Protein AF-A0A1A8GA70-F1 (afd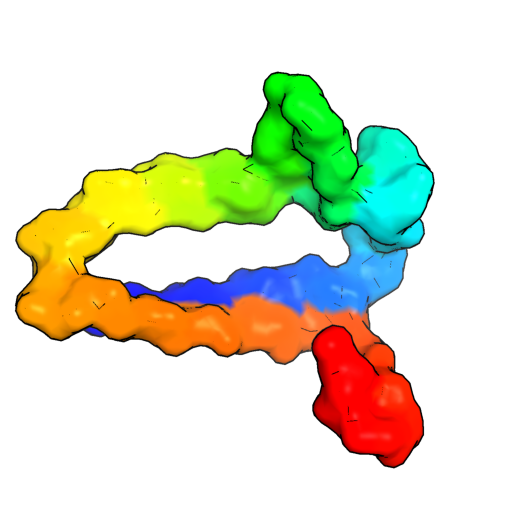b_monomer_lite)

Structure (mmCIF, N/CA/C/O backbone):
data_AF-A0A1A8GA70-F1
#
_entry.id   AF-A0A1A8GA70-F1
#
loop_
_atom_site.group_PDB
_atom_site.id
_atom_site.type_symbol
_atom_site.label_atom_id
_atom_site.label_alt_id
_atom_site.label_comp_id
_atom_site.label_asym_id
_atom_site.label_entity_id
_atom_site.label_seq_id
_atom_site.pdbx_PDB_ins_code
_atom_site.Cartn_x
_atom_site.Cartn_y
_atom_site.Cartn_z
_atom_site.occupancy
_atom_site.B_iso_or_equiv
_atom_site.auth_seq_id
_atom_site.auth_comp_id
_atom_site.auth_asym_id
_atom_site.auth_atom_id
_atom_site.pdbx_PDB_model_num
ATOM 1 N N . ILE A 1 1 ? -16.666 -2.579 13.059 1.00 74.88 1 ILE A N 1
ATOM 2 C CA . ILE A 1 1 ? -16.465 -2.645 11.586 1.00 74.88 1 ILE A CA 1
ATOM 3 C C . ILE A 1 1 ? -15.334 -3.634 11.343 1.00 74.88 1 ILE A C 1
ATOM 5 O O . ILE A 1 1 ? -14.593 -3.847 12.283 1.00 74.88 1 ILE A O 1
ATOM 9 N N . ASN A 1 2 ? -15.258 -4.297 10.186 1.00 77.69 2 ASN A N 1
ATOM 10 C CA . ASN A 1 2 ? -14.094 -5.113 9.832 1.00 77.69 2 ASN A CA 1
ATOM 11 C C . ASN A 1 2 ? -13.507 -4.541 8.542 1.00 77.69 2 ASN A C 1
ATOM 13 O O . ASN A 1 2 ? -14.235 -4.375 7.559 1.00 77.69 2 ASN A O 1
ATOM 17 N N . PHE A 1 3 ? -12.235 -4.154 8.577 1.00 83.12 3 PHE A N 1
ATOM 18 C CA . PHE A 1 3 ? -11.576 -3.470 7.470 1.00 83.12 3 PHE A CA 1
ATOM 19 C C . PHE A 1 3 ? -10.467 -4.331 6.888 1.00 83.12 3 PHE A C 1
ATOM 21 O O . PHE A 1 3 ? -9.534 -4.727 7.577 1.00 83.12 3 PHE A O 1
ATOM 28 N N . THR A 1 4 ? -10.589 -4.614 5.595 1.00 89.31 4 THR A N 1
ATOM 29 C CA . THR A 1 4 ? -9.610 -5.374 4.819 1.00 89.31 4 THR A CA 1
ATOM 30 C C . THR A 1 4 ? -9.033 -4.480 3.733 1.00 89.31 4 THR A C 1
ATOM 32 O O . THR A 1 4 ? -9.768 -3.750 3.066 1.00 89.31 4 THR A O 1
ATOM 35 N N . VAL A 1 5 ? -7.722 -4.572 3.527 1.00 91.88 5 VAL A N 1
ATOM 36 C CA . VAL A 1 5 ? -6.991 -3.841 2.488 1.00 91.88 5 VAL A CA 1
ATOM 37 C C . VAL A 1 5 ? -6.458 -4.819 1.451 1.00 91.88 5 VAL A C 1
ATOM 39 O O . VAL A 1 5 ? -5.934 -5.873 1.806 1.00 91.88 5 VAL A O 1
ATOM 42 N N . ALA A 1 6 ? -6.519 -4.439 0.174 1.00 94.62 6 ALA A N 1
ATOM 43 C CA . ALA A 1 6 ? -5.810 -5.119 -0.904 1.00 94.62 6 ALA A CA 1
ATOM 44 C C . ALA A 1 6 ? -4.958 -4.121 -1.705 1.00 94.62 6 ALA A C 1
ATOM 46 O O . ALA A 1 6 ? -5.469 -3.095 -2.155 1.00 94.62 6 ALA A O 1
ATOM 47 N N . ILE A 1 7 ? -3.672 -4.424 -1.884 1.00 95.88 7 ILE A N 1
ATOM 48 C CA . ILE A 1 7 ? -2.708 -3.596 -2.619 1.00 95.88 7 ILE A CA 1
ATOM 49 C C . ILE A 1 7 ? -2.431 -4.225 -3.989 1.00 95.88 7 ILE A C 1
ATOM 51 O O . ILE A 1 7 ? -2.151 -5.421 -4.099 1.00 95.88 7 ILE A O 1
ATOM 55 N N . ASP A 1 8 ? -2.506 -3.400 -5.031 1.00 96.00 8 ASP A N 1
ATOM 56 C CA . ASP A 1 8 ? -2.198 -3.775 -6.409 1.00 96.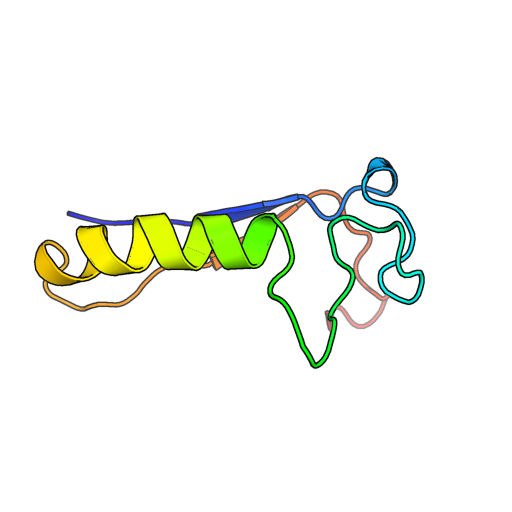00 8 ASP A CA 1
ATOM 57 C C . ASP A 1 8 ? -0.684 -3.700 -6.662 1.00 96.00 8 ASP A C 1
ATOM 59 O O . ASP A 1 8 ? -0.102 -2.620 -6.638 1.00 96.00 8 ASP A O 1
ATOM 63 N N . PHE A 1 9 ? -0.054 -4.837 -6.944 1.00 94.81 9 PHE A N 1
ATOM 64 C CA . PHE A 1 9 ? 1.362 -4.969 -7.298 1.00 94.81 9 PHE A CA 1
ATOM 65 C C . PHE A 1 9 ? 1.580 -5.327 -8.780 1.00 94.81 9 PHE A C 1
ATOM 67 O O . PHE A 1 9 ? 2.612 -5.894 -9.148 1.00 94.81 9 PHE A O 1
ATOM 74 N N . THR A 1 10 ? 0.619 -5.018 -9.654 1.00 94.94 10 THR A N 1
ATOM 75 C CA . THR A 1 10 ? 0.782 -5.155 -11.106 1.00 94.94 10 THR A CA 1
ATOM 76 C C . THR A 1 10 ? 1.898 -4.256 -11.638 1.00 94.94 10 THR A C 1
ATOM 78 O O . THR A 1 10 ? 2.181 -3.173 -11.117 1.00 94.94 10 THR A O 1
ATOM 81 N N . ALA A 1 11 ? 2.510 -4.689 -12.742 1.00 93.06 11 ALA A N 1
ATOM 82 C CA . ALA A 1 11 ? 3.651 -4.010 -13.354 1.00 93.06 11 ALA A CA 1
ATOM 83 C C . ALA A 1 11 ? 3.359 -2.575 -13.843 1.00 93.06 11 ALA A C 1
ATOM 85 O O . ALA A 1 11 ? 4.296 -1.794 -14.006 1.00 93.06 11 ALA A O 1
ATOM 86 N N . SER A 1 12 ? 2.092 -2.195 -14.055 1.00 95.62 12 SER A N 1
ATOM 87 C CA . SER A 1 12 ? 1.707 -0.830 -14.451 1.00 95.62 12 SER A CA 1
ATOM 88 C C . SER A 1 12 ? 2.048 0.231 -13.404 1.00 95.62 12 SER A C 1
ATOM 90 O O . SER A 1 12 ? 2.175 1.399 -13.756 1.00 95.62 12 SER A O 1
ATOM 92 N N . ASN A 1 13 ? 2.267 -0.165 -12.147 1.00 94.94 13 ASN A N 1
ATOM 93 C CA . ASN A 1 13 ? 2.730 0.726 -11.082 1.00 94.94 13 ASN A CA 1
ATOM 94 C C . ASN A 1 13 ? 4.210 1.127 -11.212 1.00 94.94 13 ASN A C 1
ATOM 96 O O . ASN A 1 13 ? 4.693 1.968 -10.450 1.00 94.94 13 ASN A O 1
ATOM 100 N N . GLY A 1 14 ? 4.944 0.535 -12.158 1.00 93.94 14 GLY A N 1
ATOM 101 C CA . GLY A 1 14 ? 6.371 0.770 -12.352 1.00 93.94 14 GLY A CA 1
ATOM 102 C C . GLY A 1 14 ? 7.249 -0.004 -11.368 1.00 93.94 14 GLY A C 1
ATOM 103 O O . GLY A 1 14 ? 6.771 -0.720 -10.491 1.00 93.94 14 GLY A O 1
ATOM 104 N N . ASN A 1 15 ? 8.565 0.120 -11.538 1.00 93.38 15 ASN A N 1
ATOM 105 C CA . ASN A 1 15 ? 9.532 -0.546 -10.670 1.00 93.38 15 ASN A CA 1
ATOM 106 C C . ASN A 1 15 ? 9.669 0.233 -9.343 1.00 93.38 15 ASN A C 1
ATOM 108 O O . ASN A 1 15 ? 10.067 1.396 -9.409 1.00 93.38 15 ASN A O 1
ATOM 112 N N . PRO A 1 16 ? 9.442 -0.377 -8.161 1.00 93.81 16 PRO A N 1
ATOM 113 C CA . PRO A 1 16 ? 9.514 0.312 -6.866 1.00 93.81 16 PRO A CA 1
ATOM 114 C C . PRO A 1 16 ? 10.861 0.979 -6.550 1.00 93.81 16 PRO A C 1
ATOM 116 O O . PRO A 1 16 ? 10.925 1.843 -5.682 1.00 93.81 16 PRO A O 1
ATOM 119 N N . SER A 1 17 ? 11.952 0.605 -7.228 1.00 93.94 17 SER A N 1
ATOM 120 C CA . SER A 1 17 ? 13.255 1.277 -7.103 1.00 93.94 17 SER A CA 1
ATOM 121 C C . SER A 1 17 ? 13.341 2.602 -7.871 1.00 93.94 17 SER A C 1
ATOM 123 O O . SER A 1 17 ? 14.315 3.336 -7.712 1.00 93.94 17 SER A O 1
ATOM 125 N N . GLN A 1 18 ? 12.363 2.910 -8.725 1.00 95.25 18 GLN A N 1
ATOM 126 C CA . GLN A 1 18 ? 12.324 4.132 -9.523 1.00 95.25 18 GLN A CA 1
ATOM 127 C C . GLN A 1 18 ? 11.421 5.182 -8.862 1.00 95.25 18 GLN A C 1
ATOM 129 O O . GLN A 1 18 ? 10.286 4.852 -8.523 1.00 95.25 18 GLN A O 1
ATOM 134 N N . PRO A 1 19 ? 11.851 6.456 -8.765 1.00 93.25 19 PRO A N 1
ATOM 135 C CA . PRO A 1 19 ? 11.049 7.534 -8.175 1.00 93.25 19 PRO A CA 1
ATOM 136 C C . PRO A 1 19 ? 9.700 7.801 -8.852 1.00 93.25 19 PRO A C 1
ATOM 138 O O . PRO A 1 19 ? 8.837 8.448 -8.274 1.00 93.25 19 PRO A O 1
ATOM 141 N N . THR A 1 20 ? 9.525 7.335 -10.087 1.00 93.94 20 THR A N 1
ATOM 142 C CA . THR A 1 20 ? 8.286 7.458 -10.864 1.00 93.94 20 THR A CA 1
ATOM 143 C C . THR A 1 20 ? 7.256 6.374 -10.545 1.00 93.94 20 THR A C 1
ATOM 145 O O . THR A 1 20 ? 6.142 6.438 -11.057 1.00 93.94 20 THR A O 1
ATOM 148 N N . SER A 1 21 ? 7.613 5.356 -9.758 1.00 95.81 21 SER A N 1
ATOM 149 C CA . SER A 1 21 ? 6.698 4.277 -9.400 1.00 95.81 21 SER A CA 1
ATOM 150 C C . SER A 1 21 ? 5.715 4.708 -8.318 1.00 95.81 21 SER A C 1
ATOM 152 O O . SER A 1 21 ? 6.098 5.339 -7.335 1.00 95.81 21 SER A O 1
ATOM 154 N N . LEU A 1 22 ? 4.468 4.253 -8.439 1.00 94.75 22 LEU A N 1
ATOM 155 C CA . LEU A 1 22 ? 3.449 4.416 -7.397 1.00 94.75 22 LEU A CA 1
ATOM 156 C C . LEU A 1 22 ? 3.788 3.636 -6.114 1.00 94.75 22 LEU A C 1
ATOM 158 O O . LEU A 1 22 ? 3.252 3.930 -5.051 1.00 94.75 22 LEU A O 1
ATOM 162 N N . HIS A 1 23 ? 4.717 2.679 -6.199 1.00 96.12 23 HIS A N 1
ATOM 163 C CA . HIS A 1 23 ? 5.254 1.927 -5.062 1.00 96.12 23 HIS A CA 1
ATOM 164 C C . HIS A 1 23 ? 6.592 2.464 -4.548 1.00 96.12 23 HIS A C 1
ATOM 166 O O . HIS A 1 23 ? 7.175 1.868 -3.643 1.00 96.12 23 HIS A O 1
ATOM 172 N N . TYR A 1 24 ? 7.103 3.576 -5.088 1.00 96.19 24 TYR A N 1
ATOM 173 C CA . TYR A 1 24 ? 8.389 4.124 -4.663 1.00 96.19 24 TYR A CA 1
ATOM 174 C C . TYR A 1 24 ? 8.376 4.495 -3.177 1.00 96.19 24 TYR A C 1
ATOM 176 O O . TYR A 1 24 ? 7.535 5.264 -2.719 1.00 96.19 24 TYR A O 1
ATOM 184 N N . MET A 1 25 ? 9.321 3.964 -2.405 1.00 94.75 25 MET A N 1
ATOM 185 C CA . MET A 1 25 ? 9.451 4.279 -0.980 1.00 94.75 25 MET A CA 1
ATOM 186 C C . MET A 1 25 ? 10.457 5.414 -0.787 1.00 94.75 25 MET A C 1
ATOM 188 O O . MET A 1 25 ? 11.650 5.185 -0.588 1.00 94.75 25 MET A O 1
ATOM 192 N N . SER A 1 26 ? 9.969 6.653 -0.864 1.00 92.81 26 SER A N 1
ATOM 193 C CA . SER A 1 26 ? 10.777 7.839 -0.568 1.00 92.81 26 SER A CA 1
ATOM 194 C C . SER A 1 26 ? 11.051 7.950 0.940 1.00 92.81 26 SER A C 1
ATOM 196 O O . SER A 1 26 ? 10.141 7.739 1.743 1.00 92.81 26 SER A O 1
ATOM 198 N N . PRO A 1 27 ? 12.265 8.351 1.364 1.00 92.38 27 PRO A N 1
ATOM 199 C CA . PRO A 1 27 ? 12.550 8.623 2.774 1.00 92.38 27 PRO A CA 1
ATOM 200 C C . PRO A 1 27 ? 11.886 9.913 3.285 1.00 92.38 27 PRO A C 1
ATOM 202 O O . PRO A 1 27 ? 11.889 10.167 4.487 1.00 92.38 27 PRO A O 1
ATOM 205 N N . TYR A 1 28 ? 11.336 10.740 2.388 1.00 93.88 28 TYR A N 1
ATOM 206 C CA . TYR A 1 28 ? 10.770 12.050 2.722 1.00 93.88 28 TYR A CA 1
ATOM 207 C C . TYR A 1 28 ? 9.246 12.115 2.587 1.00 93.88 28 TYR A C 1
ATOM 209 O O . TYR A 1 28 ? 8.621 12.978 3.200 1.00 93.88 28 TYR A O 1
ATOM 217 N N . GLN A 1 29 ? 8.641 11.241 1.778 1.00 92.88 29 GLN A N 1
ATOM 218 C CA . GLN A 1 29 ? 7.216 11.300 1.457 1.00 92.88 29 GLN A CA 1
ATOM 219 C C . GLN A 1 29 ? 6.616 9.898 1.327 1.00 92.88 29 GLN A C 1
ATOM 221 O O . GLN A 1 29 ? 7.249 8.983 0.807 1.00 92.88 29 GLN A O 1
ATOM 226 N N . LEU A 1 30 ? 5.371 9.748 1.777 1.00 94.12 30 LEU A N 1
ATOM 227 C CA . LEU A 1 30 ? 4.578 8.549 1.522 1.00 94.12 30 LEU A CA 1
ATOM 228 C C . LEU A 1 30 ? 4.196 8.471 0.040 1.00 94.12 30 LEU A C 1
ATOM 230 O O . LEU A 1 30 ? 3.871 9.490 -0.565 1.00 94.12 30 LEU A O 1
ATOM 234 N N . ASN A 1 31 ? 4.192 7.264 -0.521 1.00 95.62 31 ASN A N 1
ATOM 235 C CA . ASN A 1 31 ? 3.593 7.038 -1.833 1.00 95.62 31 ASN A CA 1
ATOM 236 C C . ASN A 1 31 ? 2.061 7.031 -1.759 1.00 95.62 31 ASN A C 1
ATOM 238 O O . ASN A 1 31 ? 1.480 7.018 -0.670 1.00 95.62 31 ASN A O 1
ATOM 242 N N . ASP A 1 32 ? 1.413 7.004 -2.920 1.00 92.62 32 ASP A N 1
ATOM 243 C CA . ASP A 1 32 ? -0.043 7.107 -3.023 1.00 92.62 32 ASP A CA 1
ATOM 244 C C . ASP A 1 32 ? -0.770 5.988 -2.260 1.00 92.62 32 ASP A C 1
ATOM 246 O O . ASP A 1 32 ? -1.763 6.245 -1.573 1.00 92.62 32 ASP A O 1
ATOM 250 N N . TYR A 1 33 ? -0.238 4.759 -2.288 1.00 96.50 33 TYR A N 1
ATOM 251 C CA . TYR A 1 33 ? -0.788 3.639 -1.519 1.00 96.50 33 TYR A CA 1
ATOM 252 C C . TYR A 1 33 ? -0.677 3.870 -0.009 1.00 96.50 33 TYR A C 1
ATOM 254 O O . TYR A 1 33 ? -1.649 3.687 0.724 1.00 96.50 33 TYR A O 1
ATOM 262 N N . ALA A 1 34 ? 0.489 4.299 0.471 1.00 94.88 34 ALA A N 1
ATOM 263 C CA . ALA A 1 34 ? 0.729 4.554 1.886 1.00 94.88 34 ALA A CA 1
ATOM 264 C C . ALA A 1 34 ? -0.066 5.767 2.397 1.00 94.88 34 ALA A C 1
ATOM 266 O O . ALA A 1 34 ? -0.566 5.748 3.523 1.00 94.88 34 ALA A O 1
ATOM 267 N N . MET A 1 35 ? -0.240 6.798 1.566 1.00 96.00 35 MET A N 1
ATOM 268 C CA . MET A 1 35 ? -1.115 7.932 1.862 1.00 96.00 35 MET A CA 1
ATOM 269 C C . MET A 1 35 ? -2.570 7.490 2.018 1.00 96.00 35 MET A C 1
ATOM 271 O O . MET A 1 35 ? -3.208 7.849 3.008 1.00 96.00 35 MET A O 1
ATOM 275 N N . ALA A 1 36 ? -3.086 6.691 1.080 1.00 95.19 36 ALA A N 1
ATOM 276 C CA . ALA A 1 36 ? -4.452 6.178 1.140 1.00 95.19 36 ALA A CA 1
ATOM 277 C C . ALA A 1 36 ? -4.669 5.298 2.379 1.00 95.19 36 ALA A C 1
ATOM 279 O O . ALA A 1 36 ? -5.645 5.480 3.108 1.00 95.19 36 ALA A O 1
ATOM 280 N N . LEU A 1 37 ? -3.726 4.394 2.660 1.00 94.56 37 LEU A N 1
ATOM 281 C CA . LEU A 1 37 ? -3.753 3.536 3.843 1.00 94.56 37 LEU A CA 1
ATOM 282 C C . LEU A 1 37 ? -3.804 4.336 5.135 1.00 94.56 37 LEU A C 1
ATOM 284 O O . LEU A 1 37 ? -4.609 4.030 6.011 1.00 94.56 37 LEU A O 1
ATOM 288 N N . ARG A 1 38 ? -2.974 5.374 5.243 1.00 93.75 38 ARG A N 1
ATOM 289 C CA . ARG A 1 38 ? -2.958 6.245 6.412 1.00 93.75 38 ARG A CA 1
ATOM 290 C C . ARG A 1 38 ? -4.276 6.997 6.564 1.00 93.75 38 ARG A C 1
ATOM 292 O O . ARG A 1 38 ? -4.868 6.938 7.631 1.00 93.75 38 ARG A O 1
ATOM 299 N N . ALA A 1 39 ? -4.752 7.651 5.507 1.00 93.94 39 ALA A N 1
ATOM 300 C CA . ALA A 1 39 ? -5.970 8.457 5.562 1.00 93.94 39 ALA A CA 1
ATOM 301 C C . ALA A 1 39 ? -7.206 7.628 5.949 1.00 93.94 39 ALA A C 1
ATOM 303 O O . ALA A 1 39 ? -8.028 8.066 6.750 1.00 93.94 39 ALA A O 1
ATOM 304 N N . VAL A 1 40 ? -7.332 6.417 5.401 1.00 92.50 40 VAL A N 1
ATOM 305 C CA . VAL A 1 40 ? -8.457 5.522 5.702 1.00 92.50 40 VAL A CA 1
ATOM 306 C C . VAL A 1 40 ? -8.276 4.847 7.062 1.00 92.50 40 VAL A C 1
ATOM 308 O O . VAL A 1 40 ? -9.214 4.804 7.859 1.00 92.50 40 VAL A O 1
ATOM 311 N N . GLY A 1 41 ? -7.071 4.350 7.349 1.00 91.81 41 GLY A N 1
ATOM 312 C CA . GLY A 1 41 ? -6.746 3.662 8.595 1.00 91.81 41 GLY A CA 1
ATOM 313 C C . GLY A 1 41 ? -6.880 4.562 9.820 1.00 91.81 41 GLY A C 1
ATOM 314 O O . GLY A 1 41 ? -7.398 4.111 10.838 1.00 91.81 41 GLY A O 1
ATOM 315 N N . GLU A 1 42 ? -6.504 5.842 9.708 1.00 92.94 42 GLU A N 1
ATOM 316 C CA . GLU A 1 42 ? -6.631 6.816 10.797 1.00 92.94 42 GLU A CA 1
ATOM 317 C C . GLU A 1 42 ? -8.083 6.983 11.262 1.00 92.94 42 GLU A C 1
ATOM 319 O O . GLU A 1 42 ? -8.309 7.154 12.456 1.00 92.94 42 GLU A O 1
ATOM 324 N N . ILE A 1 43 ? -9.049 6.871 10.346 1.00 91.75 43 ILE A N 1
ATOM 325 C CA . ILE A 1 43 ? -10.484 6.985 10.638 1.00 91.75 43 ILE A CA 1
ATOM 326 C C . ILE A 1 43 ? -11.048 5.646 11.109 1.00 91.75 43 ILE A C 1
ATOM 328 O O . ILE A 1 43 ? -11.754 5.574 12.111 1.00 91.75 43 ILE A O 1
ATOM 332 N N . ILE A 1 44 ? -10.779 4.576 10.361 1.00 88.62 44 ILE A N 1
ATOM 333 C CA . ILE A 1 44 ? -11.442 3.284 10.555 1.00 88.62 44 ILE A CA 1
ATOM 334 C C . ILE A 1 44 ? -10.989 2.582 11.838 1.00 88.62 44 ILE A C 1
ATOM 336 O O . ILE A 1 44 ? -11.789 1.857 12.431 1.00 88.62 44 ILE A O 1
ATOM 340 N N . GLN A 1 45 ? -9.755 2.814 12.299 1.00 87.62 45 GLN A N 1
ATOM 341 C CA . GLN A 1 45 ? -9.208 2.145 13.486 1.00 87.62 45 GLN A CA 1
ATOM 342 C C . GLN A 1 45 ? -10.010 2.366 14.773 1.00 87.62 45 GLN A C 1
ATOM 344 O O . GLN A 1 45 ? -9.939 1.538 15.677 1.00 87.62 45 GLN A O 1
ATOM 349 N N . ASP A 1 46 ? -10.764 3.463 14.866 1.00 89.69 46 ASP A N 1
ATOM 350 C CA . ASP A 1 46 ? -11.582 3.778 16.040 1.00 89.69 46 ASP A CA 1
ATOM 351 C C . ASP A 1 46 ? -12.921 3.020 16.040 1.00 89.69 46 ASP A C 1
ATOM 353 O O . ASP A 1 46 ? -13.597 2.940 17.065 1.00 89.69 46 ASP A O 1
ATOM 357 N N . TYR A 1 47 ? -13.295 2.425 14.903 1.00 86.56 47 TYR A N 1
ATOM 358 C CA . TYR A 1 47 ? -14.530 1.655 14.716 1.00 86.56 47 TYR A CA 1
ATOM 359 C C . TYR A 1 47 ? -14.298 0.139 14.650 1.00 86.56 47 TYR A C 1
ATOM 361 O O . TYR A 1 47 ? -15.260 -0.631 14.505 1.00 86.56 47 TYR A O 1
ATOM 369 N N . ASP A 1 48 ? -13.042 -0.294 14.711 1.00 84.88 48 ASP A N 1
ATOM 370 C CA . ASP A 1 48 ? -12.643 -1.692 14.777 1.00 84.88 48 ASP A CA 1
ATOM 371 C C . ASP A 1 48 ? -12.238 -2.041 16.218 1.00 84.88 48 ASP A C 1
ATOM 373 O O . ASP A 1 48 ? -11.400 -1.384 16.833 1.00 84.88 48 ASP A O 1
ATOM 377 N N . SER A 1 49 ? -12.896 -3.049 16.788 1.00 83.25 49 SER A N 1
ATOM 378 C CA . SER A 1 49 ? -12.737 -3.429 18.192 1.00 83.25 49 SER A CA 1
ATOM 379 C C . SER A 1 49 ? -11.455 -4.209 18.477 1.00 83.25 49 SER A C 1
ATOM 381 O O . SER A 1 49 ? -10.981 -4.168 19.612 1.00 83.25 49 SER A O 1
ATOM 383 N N . ASP A 1 50 ? -10.909 -4.923 17.491 1.00 85.88 50 ASP A N 1
ATOM 384 C CA . ASP A 1 50 ? -9.678 -5.706 17.650 1.00 85.88 50 ASP A CA 1
ATOM 385 C C . ASP A 1 50 ? -8.460 -5.041 16.990 1.00 85.88 50 ASP A C 1
ATOM 387 O O . ASP A 1 50 ? -7.326 -5.378 17.334 1.00 85.88 50 ASP A O 1
ATOM 391 N N . LYS A 1 51 ? -8.686 -4.041 16.125 1.00 85.00 51 LYS A N 1
ATOM 392 C CA . LYS A 1 51 ? -7.658 -3.292 15.385 1.00 85.00 51 LYS A CA 1
ATOM 393 C C . LYS A 1 51 ? -6.760 -4.197 14.539 1.00 85.00 51 LYS A C 1
ATOM 395 O O . LYS A 1 51 ? -5.619 -3.838 14.237 1.00 85.00 51 LYS A O 1
ATOM 400 N N . MET A 1 52 ? -7.265 -5.365 14.151 1.00 88.06 52 MET A N 1
ATOM 401 C CA . MET A 1 52 ? -6.584 -6.312 13.284 1.00 88.06 52 MET A CA 1
ATOM 402 C C . MET A 1 52 ? -7.098 -6.134 11.861 1.00 88.06 52 MET A C 1
ATOM 404 O O . MET A 1 52 ? -8.233 -6.471 11.540 1.00 88.06 52 MET A O 1
ATOM 408 N N . PHE A 1 53 ? -6.231 -5.636 10.983 1.00 87.56 53 PHE A N 1
ATOM 409 C CA . PHE A 1 53 ? -6.582 -5.375 9.589 1.00 87.56 53 PHE A CA 1
ATOM 410 C C . PHE A 1 53 ? -5.931 -6.415 8.675 1.00 87.56 53 PHE A C 1
ATOM 412 O O . PHE A 1 53 ? -4.708 -6.389 8.502 1.00 87.56 53 PHE A O 1
ATOM 419 N N . PRO A 1 54 ? -6.703 -7.335 8.068 1.00 91.31 54 PRO A N 1
ATOM 420 C CA . PRO A 1 54 ? -6.179 -8.195 7.020 1.00 91.31 54 PRO A CA 1
ATOM 421 C C . PRO A 1 54 ? -5.644 -7.356 5.853 1.00 91.31 54 PRO A C 1
ATOM 423 O O . PRO A 1 54 ? -6.345 -6.496 5.312 1.00 91.31 54 PRO A O 1
ATOM 426 N N . ALA A 1 55 ? -4.401 -7.628 5.457 1.00 93.00 55 ALA A N 1
ATOM 427 C CA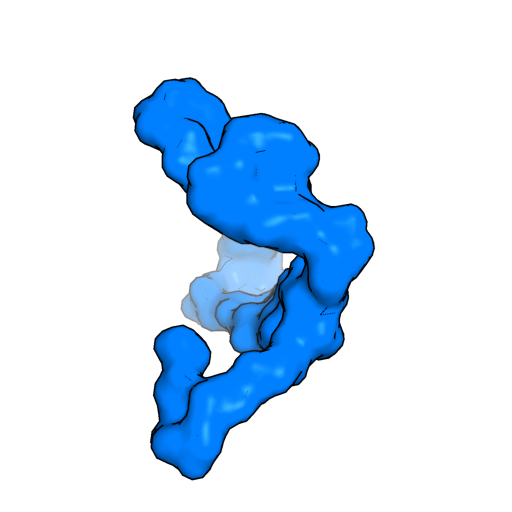 . ALA A 1 55 ? -3.739 -6.986 4.330 1.00 93.00 55 ALA A CA 1
ATOM 428 C C . ALA A 1 55 ? -3.408 -8.031 3.260 1.00 93.00 55 ALA A C 1
ATOM 430 O O . ALA A 1 55 ? -2.762 -9.043 3.533 1.00 93.00 55 ALA A O 1
ATOM 431 N N . LEU A 1 56 ? -3.868 -7.780 2.040 1.00 94.06 56 LEU A N 1
ATOM 432 C CA . LEU A 1 56 ? -3.721 -8.656 0.886 1.00 94.06 56 LEU A CA 1
ATOM 433 C C . LEU A 1 56 ? -2.933 -7.938 -0.216 1.00 94.06 56 LEU A C 1
ATOM 435 O O . LEU A 1 56 ? -2.977 -6.715 -0.338 1.00 94.06 56 LEU A O 1
ATOM 439 N N . GLY A 1 57 ? -2.239 -8.707 -1.051 1.00 94.06 57 GLY A N 1
ATOM 440 C CA . GLY A 1 57 ? -1.584 -8.217 -2.263 1.00 94.06 57 GLY A CA 1
ATOM 441 C C . GLY A 1 57 ? -2.035 -9.022 -3.478 1.00 94.06 57 GLY A C 1
ATOM 442 O O . GLY A 1 57 ? -2.233 -10.232 -3.374 1.00 94.06 57 GLY A O 1
ATOM 443 N N . PHE A 1 58 ? -2.196 -8.373 -4.631 1.00 95.00 58 PHE A N 1
ATOM 444 C CA . PHE A 1 58 ? -2.532 -9.044 -5.892 1.00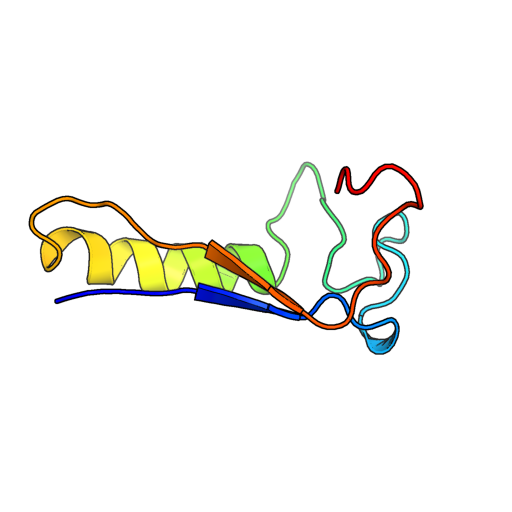 95.00 58 PHE A CA 1
ATOM 445 C C . PHE A 1 58 ? -1.725 -8.480 -7.065 1.00 95.00 58 PHE A C 1
ATOM 447 O O . PHE A 1 58 ? -1.131 -7.415 -6.964 1.00 95.00 58 PHE A O 1
ATOM 454 N N . GLY A 1 59 ? -1.669 -9.205 -8.186 1.00 92.69 59 GLY A N 1
ATOM 455 C CA . GLY A 1 59 ? -1.008 -8.726 -9.409 1.00 92.69 59 GLY A CA 1
ATOM 456 C C . GLY A 1 59 ? 0.518 -8.888 -9.459 1.00 92.69 59 GLY A C 1
ATOM 457 O O . GLY A 1 59 ? 1.108 -8.630 -10.506 1.00 92.69 59 GLY A O 1
ATOM 458 N N . ALA A 1 60 ? 1.149 -9.371 -8.383 1.00 90.00 60 ALA A N 1
ATOM 459 C CA . ALA A 1 60 ? 2.564 -9.738 -8.359 1.00 90.00 60 ALA A CA 1
ATOM 460 C C . ALA A 1 60 ? 2.792 -11.215 -8.704 1.00 90.00 60 ALA A C 1
ATOM 462 O O . ALA A 1 60 ? 1.977 -12.089 -8.401 1.00 90.00 60 ALA A O 1
ATOM 463 N N . LYS A 1 61 ? 3.967 -11.502 -9.271 1.00 86.62 61 LYS A N 1
ATOM 464 C CA . LYS A 1 61 ? 4.500 -12.863 -9.340 1.00 86.62 61 LYS A CA 1
ATOM 465 C C . LYS A 1 61 ? 5.300 -13.135 -8.070 1.00 86.62 61 LYS A C 1
ATOM 467 O O . LYS A 1 61 ? 6.306 -12.473 -7.835 1.00 86.62 61 LYS A O 1
ATOM 472 N N . LEU A 1 62 ? 4.872 -14.126 -7.292 1.00 83.81 62 LEU A N 1
ATOM 473 C CA . LEU A 1 62 ? 5.637 -14.574 -6.134 1.00 83.81 62 LEU A CA 1
ATOM 474 C C . LEU A 1 62 ? 6.953 -15.232 -6.585 1.00 83.81 62 LEU A C 1
ATOM 476 O O . LEU A 1 62 ? 6.973 -15.942 -7.602 1.00 83.81 62 LEU A O 1
ATOM 480 N N . PRO A 1 63 ? 8.047 -15.024 -5.840 1.00 81.00 63 PRO A N 1
ATOM 481 C CA . PRO A 1 63 ? 9.264 -15.803 -5.993 1.00 81.00 63 PRO A CA 1
ATOM 482 C C . PRO A 1 63 ? 8.987 -17.315 -5.895 1.00 81.00 63 PRO A C 1
ATOM 484 O O . PRO A 1 63 ? 8.019 -17.720 -5.247 1.00 81.00 63 PRO A O 1
ATOM 487 N N . PRO A 1 64 ? 9.797 -18.177 -6.540 1.00 81.06 64 PRO A N 1
ATOM 488 C CA . PRO A 1 64 ? 9.581 -19.629 -6.542 1.00 81.06 64 PRO A CA 1
ATOM 489 C C . PRO A 1 64 ? 9.547 -20.266 -5.145 1.00 8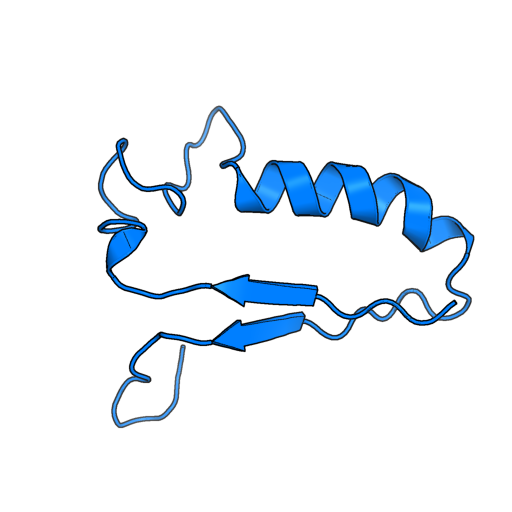1.06 64 PRO A C 1
ATOM 491 O O . PRO A 1 64 ? 8.963 -21.330 -4.968 1.00 81.06 64 PRO A O 1
ATOM 494 N N . ASP A 1 65 ? 10.169 -19.619 -4.161 1.00 85.56 65 ASP A N 1
ATOM 495 C CA . ASP A 1 65 ? 10.186 -19.990 -2.746 1.00 85.56 65 ASP A CA 1
ATOM 496 C C . ASP A 1 65 ? 9.003 -19.409 -1.945 1.00 85.56 65 ASP A C 1
ATOM 498 O O . ASP A 1 65 ? 8.912 -19.622 -0.736 1.00 85.56 65 ASP A O 1
ATOM 502 N N . GLY A 1 66 ? 8.079 -18.702 -2.604 1.00 67.75 66 GLY A N 1
ATOM 503 C CA . GLY A 1 66 ? 6.83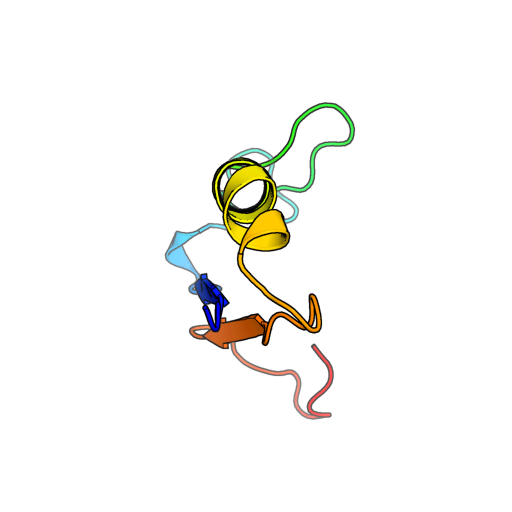7 -18.189 -2.023 1.00 67.75 66 GLY A CA 1
ATOM 504 C C . GLY A 1 66 ? 7.021 -17.033 -1.040 1.00 67.75 66 GLY A C 1
ATOM 505 O O . GLY A 1 66 ? 6.064 -16.656 -0.366 1.00 67.75 66 GLY A O 1
ATOM 506 N N . ARG A 1 67 ? 8.230 -16.473 -0.934 1.00 65.06 67 ARG A N 1
ATOM 507 C CA . ARG A 1 67 ? 8.527 -15.337 -0.056 1.00 65.06 67 ARG A CA 1
ATOM 508 C C . ARG A 1 67 ? 8.344 -14.038 -0.826 1.00 65.06 67 ARG A C 1
ATOM 510 O O . ARG A 1 67 ? 9.009 -13.851 -1.834 1.00 65.06 67 ARG A O 1
ATOM 517 N N . ALA A 1 68 ? 7.433 -13.182 -0.374 1.00 55.03 68 ALA A N 1
ATOM 518 C CA . ALA A 1 68 ? 7.304 -11.805 -0.849 1.00 55.03 68 ALA A CA 1
ATOM 519 C C . ALA A 1 68 ? 8.242 -10.872 -0.072 1.00 55.03 68 ALA A C 1
ATOM 521 O O . ALA A 1 68 ? 8.476 -11.155 1.127 1.00 55.03 68 ALA A O 1
#

Organism: NCBI:txid1143690

Sequence (68 aa):
INFTVAIDFTASNGNPSQPTSLHYMSPYQLNDYAMALRAVGEIIQDYDSDKMFPALGFGAKLPPDGRA

pLDDT: mean 90.05, std 7.65, range [55.03, 96.5]

InterPro domains:
  IPR010734 Copine, C-terminal [PF07002] (21-66)
  IPR045052 Copine [PTHR10857] (1-67)

Radius of gyration: 14.02 Å; chains: 1; bounding box: 30×32×33 Å

Secondary structure (DSSP, 8-state):
----EEEE--GGG--TTSTTSTT---SSS--HHHHHHHHHHHHHTTS-SS----EEEESPPPPTT---

Foldseek 3Di:
DAAEEEAEPACVQPDCCDPSGLNPDDPVDDRPVRVVCCVVLVPCCVVDPVSDYHYHYDNDDADPVRDD